Protein AF-A0A956KP64-F1 (afdb_monomer_lite)

pLDDT: mean 82.28, std 13.75, range [41.09, 97.38]

Secondary structure (DSSP, 8-state):
---------------------------PPPPHHHHHHHHHHHHHHHHHHHHHHHHHHHHHHHHHHHHHHHHHHHHHHHHHHHHHHHH---SS-EEEEEEEGGGTEEEEEEEEEEE--PPPPHHHHHHHHHHHHTT----TTSHHHHHHHHHHHHHHHHHHHHHHHTT--EEEE-

Radius of gyration: 45.08 Å; chains: 1; bounding box: 54×89×124 Å

Foldseek 3Di:
DDDDDDDDDDDDDDDDDDPPPPPPDDPDDDDPVRVVVVVVVVVVVVVVVVVVVVVVVVVVVVVVVVVVVVVVQVVVVVVVVVVCVVVFDDQAKDKDKDACVVVVGRVGIKIKIKGQDQDDQLVVVVVVVVVVVVVPPDDPDPVVVVVVVSVVCNVCVVVVRVCPRRPDIDMDMD

Sequence (174 aa):
MDEREPSPDSKPRAGNGHGGVRRIGGDAGFTLLEVLIAVAIMAVSLTSMLGSQLNSMQATRYARDITAVALLAEYQIVELEWSHRKEGWVSSDVEVDGDFSEQGWPDMKWMCTIHFIEMPEYNQLVESKEGIDEAEDGGDNIVDAGDQAFGALGMVWPMVKAAIENSIRKVDCT

Structure (mmCIF, N/CA/C/O backbone):
data_AF-A0A956KP64-F1
#
_entry.id   AF-A0A956KP64-F1
#
loop_
_atom_site.group_PDB
_atom_site.id
_atom_site.type_symbol
_atom_site.label_atom_id
_atom_site.label_alt_id
_atom_site.label_comp_id
_atom_site.label_asym_id
_atom_site.label_entity_id
_atom_site.label_seq_id
_atom_site.pdbx_PDB_ins_code
_atom_site.Cartn_x
_atom_site.Cartn_y
_atom_site.Cartn_z
_atom_site.occupancy
_atom_site.B_iso_or_equiv
_atom_site.auth_seq_id
_atom_site.auth_comp_id
_atom_site.auth_asym_id
_atom_site.auth_atom_id
_atom_site.pdbx_PDB_model_num
ATOM 1 N N . MET A 1 1 ? 7.004 71.581 -67.759 1.00 41.09 1 MET A N 1
ATOM 2 C CA . MET A 1 1 ? 8.256 71.980 -67.091 1.00 41.09 1 MET A CA 1
ATOM 3 C C . MET A 1 1 ? 8.776 70.695 -66.469 1.00 41.09 1 MET A C 1
ATOM 5 O O . MET A 1 1 ? 8.188 70.258 -65.495 1.00 41.09 1 MET A O 1
ATOM 9 N N . ASP A 1 2 ? 9.667 69.908 -67.056 1.00 46.16 2 ASP A N 1
ATOM 10 C CA . ASP A 1 2 ? 10.815 70.181 -67.932 1.00 46.16 2 ASP A CA 1
ATOM 11 C C . ASP A 1 2 ? 11.162 68.822 -68.597 1.00 46.16 2 ASP A C 1
ATOM 13 O O . ASP A 1 2 ? 11.264 67.816 -67.899 1.00 46.16 2 ASP A O 1
ATOM 17 N N . GLU A 1 3 ? 10.889 68.648 -69.890 1.00 55.66 3 GLU A N 1
ATOM 18 C CA . GLU A 1 3 ? 11.881 68.499 -70.978 1.00 55.66 3 GLU A CA 1
ATOM 19 C C . GLU A 1 3 ? 12.918 67.358 -70.842 1.00 55.66 3 GLU A C 1
ATOM 21 O O . GLU A 1 3 ? 13.892 67.465 -70.100 1.00 55.66 3 GLU A O 1
ATOM 26 N N . ARG A 1 4 ? 12.768 66.309 -71.676 1.00 48.34 4 ARG A N 1
ATOM 27 C CA . ARG A 1 4 ? 13.753 65.905 -72.712 1.00 48.34 4 ARG A CA 1
ATOM 28 C C . ARG A 1 4 ? 13.324 64.636 -73.470 1.00 48.34 4 ARG A C 1
ATOM 30 O O . ARG A 1 4 ? 13.365 63.532 -72.941 1.00 48.34 4 ARG A O 1
ATOM 37 N N . GLU A 1 5 ? 12.995 64.817 -74.743 1.00 65.75 5 GLU A N 1
ATOM 38 C CA . GLU A 1 5 ? 13.171 63.839 -75.836 1.00 65.75 5 GLU A CA 1
ATOM 39 C C . GLU A 1 5 ? 14.609 63.994 -76.411 1.00 65.75 5 GLU A C 1
ATOM 41 O O . GLU A 1 5 ? 15.174 65.073 -76.186 1.00 65.75 5 GLU A O 1
ATOM 46 N N . PRO A 1 6 ? 15.256 63.012 -77.109 1.00 60.47 6 PRO A N 1
ATOM 47 C CA . PRO A 1 6 ? 14.746 62.427 -78.373 1.00 60.47 6 PRO A CA 1
ATOM 48 C C . PRO A 1 6 ? 15.140 60.965 -78.766 1.00 60.47 6 PRO A C 1
ATOM 50 O O . PRO A 1 6 ? 16.172 60.444 -78.361 1.00 60.47 6 PRO A O 1
ATOM 53 N N . SER A 1 7 ? 14.269 60.335 -79.584 1.00 65.44 7 SER A N 1
ATOM 54 C CA . SER A 1 7 ? 14.432 59.620 -80.896 1.00 65.44 7 SER A CA 1
ATOM 55 C C . SER A 1 7 ? 15.815 59.082 -81.380 1.00 65.44 7 SER A C 1
ATOM 57 O O . SER A 1 7 ? 16.824 59.651 -80.975 1.00 65.44 7 SER A O 1
ATOM 59 N N . PRO A 1 8 ? 15.954 58.205 -82.423 1.00 60.75 8 PRO A N 1
ATOM 60 C CA . PRO A 1 8 ? 15.108 57.140 -83.022 1.00 60.75 8 PRO A CA 1
ATOM 61 C C . PRO A 1 8 ? 15.849 55.783 -83.302 1.00 60.75 8 PRO A C 1
ATOM 63 O O . PRO A 1 8 ? 17.065 55.680 -83.213 1.00 60.75 8 PRO A O 1
ATOM 66 N N . ASP A 1 9 ? 15.075 54.766 -83.721 1.00 63.78 9 ASP A N 1
ATOM 67 C CA . ASP A 1 9 ? 15.339 53.706 -84.736 1.00 63.78 9 ASP A CA 1
ATOM 68 C C . ASP A 1 9 ? 16.663 52.884 -84.768 1.00 63.78 9 ASP A C 1
ATOM 70 O O . ASP A 1 9 ? 17.740 53.385 -85.080 1.00 63.78 9 ASP A O 1
ATOM 74 N N . SER A 1 10 ? 16.558 51.551 -84.620 1.00 61.47 10 SER A N 1
ATOM 75 C CA . SER A 1 10 ? 17.131 50.587 -85.587 1.00 61.47 10 SER A CA 1
ATOM 76 C C . SER A 1 10 ? 16.669 49.133 -85.346 1.00 61.47 10 SER A C 1
ATOM 78 O O . SER A 1 10 ? 16.557 48.634 -84.230 1.00 61.47 10 SER A O 1
ATOM 80 N N . LYS A 1 11 ? 16.378 48.471 -86.470 1.00 66.38 11 LYS A N 1
ATOM 81 C CA . LYS A 1 11 ? 15.803 47.132 -86.708 1.00 66.38 11 LYS A CA 1
ATOM 82 C C . LYS A 1 11 ? 16.611 45.913 -86.184 1.00 66.38 11 LYS A C 1
ATOM 84 O O . LYS A 1 11 ? 17.757 46.053 -85.767 1.00 66.38 11 LYS A O 1
ATOM 89 N N . PRO A 1 12 ? 16.027 44.689 -86.227 1.00 62.09 12 PRO A N 1
ATOM 90 C CA . PRO A 1 12 ? 16.381 43.572 -85.353 1.00 62.09 12 PRO A CA 1
ATOM 91 C C . PRO A 1 12 ? 17.567 42.754 -85.867 1.00 62.09 12 PRO A C 1
ATOM 93 O O . PRO A 1 12 ? 17.793 42.643 -87.073 1.00 62.09 12 PRO A O 1
ATOM 96 N N . ARG A 1 13 ? 18.265 42.071 -84.952 1.00 62.75 13 ARG A N 1
ATOM 97 C CA . ARG A 1 13 ? 19.157 40.960 -85.303 1.00 62.75 13 ARG A CA 1
ATOM 98 C C . ARG A 1 13 ? 18.845 39.745 -84.446 1.00 62.75 13 ARG A C 1
ATOM 100 O O . ARG A 1 13 ? 19.115 39.710 -83.251 1.00 62.75 13 ARG A O 1
ATOM 107 N N . ALA A 1 14 ? 18.280 38.746 -85.117 1.00 61.72 14 ALA A N 1
ATOM 108 C CA . ALA A 1 14 ? 18.318 37.363 -84.691 1.00 61.72 14 ALA A CA 1
ATOM 109 C C . ALA A 1 14 ? 19.770 36.977 -84.368 1.00 61.72 14 ALA A C 1
ATOM 111 O O . ALA A 1 14 ? 20.681 37.216 -85.163 1.00 61.72 14 ALA A O 1
ATOM 112 N N . GLY A 1 15 ? 19.965 36.396 -83.189 1.00 54.06 15 GLY A N 1
ATOM 113 C CA . GLY A 1 15 ? 21.270 36.040 -82.653 1.00 54.06 15 GLY A CA 1
ATOM 114 C C . GLY A 1 15 ? 21.161 34.810 -81.771 1.00 54.06 15 GLY A C 1
ATOM 115 O O . GLY A 1 15 ? 21.253 34.914 -80.560 1.00 54.06 15 GLY A O 1
ATOM 116 N N . ASN A 1 16 ? 20.899 33.688 -82.437 1.00 56.56 16 ASN A N 1
ATOM 117 C CA . ASN A 1 16 ? 21.390 32.339 -82.168 1.00 56.56 16 ASN A CA 1
ATOM 118 C C . ASN A 1 16 ? 21.384 31.822 -80.719 1.00 56.56 16 ASN A C 1
ATOM 120 O O . ASN A 1 16 ? 22.087 32.306 -79.834 1.00 56.56 16 ASN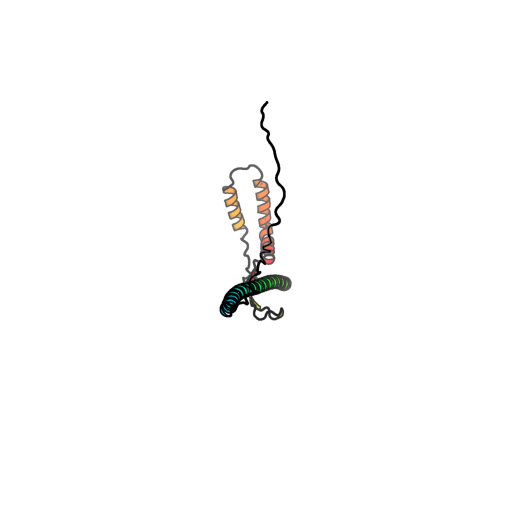 A O 1
ATOM 124 N N . GLY A 1 17 ? 20.621 30.748 -80.528 1.00 55.69 17 GLY A N 1
ATOM 125 C CA . GLY A 1 17 ? 20.388 30.132 -79.239 1.00 55.69 17 GLY A CA 1
ATOM 126 C C . GLY A 1 17 ? 21.649 29.652 -78.542 1.00 55.69 17 GLY A C 1
ATOM 127 O O . GLY A 1 17 ? 22.592 29.195 -79.170 1.00 55.69 17 GLY A O 1
ATOM 128 N N . HIS A 1 18 ? 21.582 29.659 -77.220 1.00 55.09 18 HIS A N 1
ATOM 129 C CA . HIS A 1 18 ? 22.096 28.561 -76.422 1.00 55.09 18 HIS A CA 1
ATOM 130 C C . HIS A 1 18 ? 20.983 28.208 -75.447 1.00 55.09 18 HIS A C 1
ATOM 132 O O . HIS A 1 18 ? 20.857 28.790 -74.371 1.00 55.09 18 HIS A O 1
ATOM 138 N N . GLY A 1 19 ? 20.135 27.267 -75.872 1.00 53.03 19 GLY A N 1
ATOM 139 C CA . GLY A 1 19 ? 19.362 26.459 -74.946 1.00 53.03 19 GLY A CA 1
ATOM 140 C C . GLY A 1 19 ? 20.365 25.763 -74.041 1.00 53.03 19 GLY A C 1
ATOM 141 O O . GLY A 1 19 ? 20.898 24.711 -74.383 1.00 53.03 19 GLY A O 1
ATOM 142 N N . GLY A 1 20 ? 20.689 26.414 -72.926 1.00 52.88 20 GLY A N 1
ATOM 143 C CA . GLY A 1 20 ? 21.439 25.819 -71.845 1.00 52.88 20 GLY A CA 1
ATOM 144 C C . GLY A 1 20 ? 20.582 24.698 -71.298 1.00 52.88 20 GLY A C 1
ATOM 145 O O . GLY A 1 20 ? 19.740 24.920 -70.431 1.00 52.88 20 GLY A O 1
ATOM 146 N N . VAL A 1 21 ? 20.771 23.500 -71.848 1.00 62.25 21 VAL A N 1
ATOM 147 C CA . VAL A 1 21 ? 20.377 22.255 -71.209 1.00 62.25 21 VAL A CA 1
ATOM 148 C C . VAL A 1 21 ? 21.041 22.301 -69.840 1.00 62.25 21 VAL A C 1
ATOM 150 O O . VAL A 1 21 ? 22.233 22.019 -69.709 1.00 62.25 21 VAL A O 1
ATOM 153 N N . ARG A 1 22 ? 20.286 22.711 -68.812 1.00 63.44 22 ARG A N 1
ATOM 154 C CA . ARG A 1 22 ? 20.620 22.361 -67.438 1.00 63.44 22 ARG A CA 1
ATOM 155 C C . ARG A 1 22 ? 20.606 20.847 -67.440 1.00 63.44 22 ARG A C 1
ATOM 157 O O . ARG A 1 22 ? 19.545 20.232 -67.384 1.00 63.44 22 ARG A O 1
ATOM 164 N N . ARG A 1 23 ? 21.785 20.246 -67.576 1.00 61.16 23 ARG A N 1
ATOM 165 C CA . ARG A 1 23 ? 21.974 18.874 -67.143 1.00 61.16 23 ARG A CA 1
ATOM 166 C C . ARG A 1 23 ? 21.605 18.907 -65.668 1.00 61.16 23 ARG A C 1
ATOM 168 O O . ARG A 1 23 ? 22.349 19.470 -64.869 1.00 61.16 23 ARG A O 1
ATOM 175 N N . ILE A 1 24 ? 20.425 18.392 -65.335 1.00 63.38 24 ILE A N 1
ATOM 176 C CA . ILE A 1 24 ? 20.152 17.887 -63.995 1.00 63.38 24 ILE A CA 1
ATOM 177 C C . ILE A 1 24 ? 21.170 16.757 -63.860 1.00 63.38 24 ILE A C 1
ATOM 179 O O . ILE A 1 24 ? 21.029 15.689 -64.452 1.00 63.38 24 ILE A O 1
ATOM 183 N N . GLY A 1 25 ? 22.335 17.120 -63.333 1.00 54.16 25 GLY A N 1
ATOM 184 C CA . GLY A 1 25 ? 23.533 16.312 -63.391 1.00 54.16 25 GLY A CA 1
ATOM 185 C C . GLY A 1 25 ? 23.409 15.177 -62.401 1.00 54.16 25 GLY A C 1
ATOM 186 O O . GLY A 1 25 ? 23.709 15.384 -61.237 1.00 54.16 25 GLY A O 1
ATOM 187 N N . GLY A 1 26 ? 23.003 14.017 -62.918 1.00 55.56 26 GLY A N 1
ATOM 188 C CA . GLY A 1 26 ? 23.263 12.690 -62.372 1.00 55.56 26 GLY A CA 1
ATOM 189 C C . GLY A 1 26 ? 22.483 12.342 -61.113 1.00 55.56 26 GLY A C 1
ATO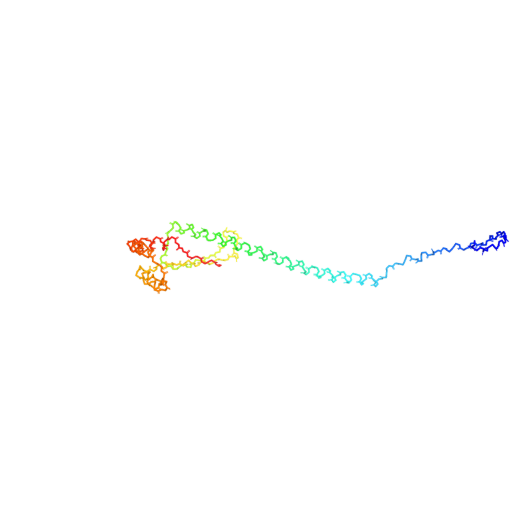M 190 O O . GLY A 1 26 ? 22.786 12.844 -60.037 1.00 55.56 26 GLY A O 1
ATOM 191 N N . ASP A 1 27 ? 21.562 11.388 -61.240 1.00 63.38 27 ASP A N 1
ATOM 192 C CA . ASP A 1 27 ? 21.106 10.574 -60.115 1.00 63.38 27 ASP A CA 1
ATOM 193 C C . ASP A 1 27 ? 22.323 9.846 -59.517 1.00 63.38 27 ASP A C 1
ATOM 195 O O . ASP A 1 27 ? 22.729 8.773 -59.968 1.00 63.38 27 ASP A O 1
ATOM 199 N N . ALA A 1 28 ? 22.979 10.484 -58.549 1.00 69.19 28 ALA A N 1
ATOM 200 C CA . ALA A 1 28 ? 24.051 9.883 -57.779 1.00 69.19 28 ALA A CA 1
ATOM 201 C C . ALA A 1 28 ? 23.425 8.889 -56.792 1.00 69.19 28 ALA A C 1
ATOM 203 O O . ALA A 1 28 ? 22.619 9.266 -55.944 1.00 69.19 28 ALA A O 1
ATOM 204 N N . GLY A 1 29 ? 23.768 7.607 -56.928 1.00 79.38 29 GLY A N 1
ATOM 205 C CA . GLY A 1 29 ? 23.372 6.580 -55.966 1.00 79.38 29 GLY A CA 1
ATOM 206 C C . GLY A 1 29 ? 24.035 6.792 -54.602 1.00 79.38 29 GLY A C 1
ATOM 207 O O . GLY A 1 29 ? 25.115 7.377 -54.510 1.00 79.38 29 GLY A O 1
ATOM 208 N N . PHE A 1 30 ? 23.401 6.288 -53.541 1.00 81.31 30 PHE A N 1
ATOM 209 C CA . PHE A 1 30 ? 23.964 6.318 -52.191 1.00 81.31 30 PHE A CA 1
ATOM 210 C C . PHE A 1 30 ? 25.271 5.530 -52.124 1.00 81.31 30 PHE A C 1
ATOM 212 O O . PHE A 1 30 ? 25.385 4.425 -52.662 1.00 81.31 30 PHE A O 1
ATOM 219 N N . THR A 1 31 ? 26.261 6.081 -51.427 1.00 91.38 31 THR A N 1
ATOM 220 C CA . THR A 1 31 ? 27.498 5.343 -51.162 1.00 91.38 31 THR A CA 1
ATOM 221 C C . THR A 1 31 ? 27.257 4.282 -50.086 1.00 91.38 31 THR A C 1
ATOM 223 O O . THR A 1 31 ? 26.425 4.456 -49.195 1.00 91.38 31 THR A O 1
ATOM 226 N N . LEU A 1 32 ? 28.019 3.184 -50.120 1.00 90.75 32 LEU A N 1
ATOM 227 C CA . LEU A 1 32 ? 27.949 2.143 -49.084 1.00 90.75 32 LEU A CA 1
ATOM 228 C C . LEU A 1 32 ? 28.233 2.715 -47.683 1.00 90.75 32 LEU A C 1
ATOM 230 O O . LEU A 1 32 ? 27.605 2.312 -46.707 1.00 90.75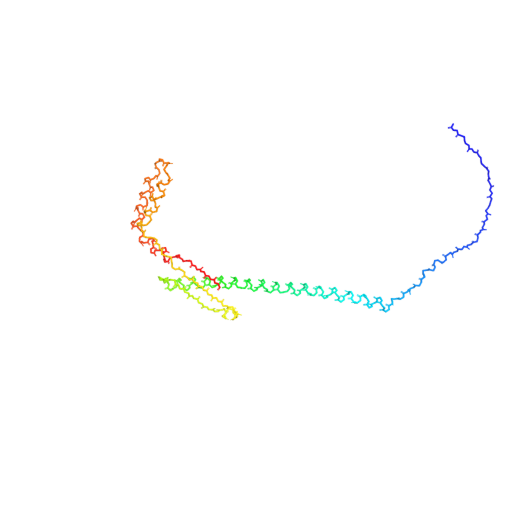 32 LEU A O 1
ATOM 234 N N . LEU A 1 33 ? 29.142 3.691 -47.600 1.00 93.25 33 LEU A N 1
ATOM 235 C CA . LEU A 1 33 ? 29.507 4.370 -46.358 1.00 93.25 33 LEU A CA 1
ATOM 236 C C . LEU A 1 33 ? 28.340 5.184 -45.782 1.00 93.25 33 LEU A C 1
ATOM 238 O O . LEU A 1 33 ? 28.126 5.172 -44.574 1.00 93.25 33 LEU A O 1
ATOM 242 N N . GLU A 1 34 ? 27.558 5.848 -46.627 1.00 92.06 34 GLU A N 1
ATOM 243 C CA . GLU A 1 34 ? 26.420 6.665 -46.198 1.00 92.06 34 GLU A CA 1
ATOM 244 C C . GLU A 1 34 ? 25.280 5.816 -45.625 1.00 92.06 34 GLU A C 1
ATOM 246 O O . GLU A 1 34 ? 24.770 6.114 -44.545 1.00 92.06 34 GLU A O 1
ATOM 251 N N . VAL A 1 35 ? 24.941 4.702 -46.284 1.00 95.06 35 VAL A N 1
ATOM 252 C CA . VAL A 1 35 ? 23.931 3.757 -45.778 1.00 95.06 35 VAL A CA 1
ATOM 253 C C . VAL A 1 35 ? 24.382 3.138 -44.453 1.00 95.06 35 VAL A C 1
ATOM 255 O O . VAL A 1 35 ? 23.580 3.007 -43.530 1.00 95.06 35 VAL A O 1
ATOM 258 N N . LEU A 1 36 ? 25.671 2.809 -44.322 1.00 96.38 36 LEU A N 1
ATOM 259 C CA . LEU A 1 36 ? 26.227 2.261 -43.085 1.00 96.38 36 LEU A CA 1
ATOM 260 C C . LEU A 1 36 ? 26.107 3.263 -41.929 1.00 96.38 36 LEU A C 1
ATOM 262 O O . LEU A 1 36 ? 25.654 2.888 -40.848 1.00 96.38 36 LEU A O 1
ATOM 266 N N . ILE A 1 37 ? 26.438 4.538 -42.160 1.00 96.00 37 ILE A N 1
ATOM 267 C CA . ILE A 1 37 ? 26.278 5.597 -41.153 1.00 96.00 37 ILE A CA 1
ATOM 268 C C . ILE A 1 37 ? 24.798 5.796 -40.795 1.00 96.00 37 ILE A C 1
ATOM 270 O O . ILE A 1 37 ? 24.469 5.897 -39.613 1.00 96.00 37 ILE A O 1
ATOM 274 N N . ALA A 1 38 ? 23.895 5.804 -41.780 1.00 96.69 38 ALA A N 1
ATOM 275 C CA . ALA A 1 38 ? 22.461 5.960 -41.539 1.00 96.69 38 ALA A CA 1
ATOM 276 C C . ALA A 1 38 ? 21.899 4.830 -40.659 1.00 96.69 38 ALA A C 1
ATOM 278 O O . ALA A 1 38 ? 21.193 5.093 -39.682 1.00 96.69 38 ALA A O 1
ATOM 279 N N . VAL A 1 39 ? 22.259 3.576 -40.954 1.00 96.12 39 VAL A N 1
ATOM 280 C CA . VAL A 1 39 ? 21.855 2.414 -40.147 1.00 96.12 39 VAL A CA 1
ATOM 281 C C . VAL A 1 39 ? 22.499 2.452 -38.759 1.00 96.12 39 VAL A C 1
ATOM 283 O O . VAL A 1 39 ? 21.835 2.118 -37.780 1.00 96.12 39 VAL A O 1
ATOM 286 N N . ALA A 1 40 ? 23.749 2.912 -38.635 1.00 97.00 40 ALA A N 1
ATOM 287 C CA . ALA A 1 40 ? 24.410 3.057 -37.338 1.00 97.00 40 ALA A CA 1
ATOM 288 C C . ALA A 1 40 ? 23.678 4.061 -36.428 1.00 97.00 40 ALA A C 1
ATOM 290 O O . ALA A 1 40 ? 23.402 3.753 -35.269 1.00 97.00 40 ALA A O 1
ATOM 291 N N . ILE A 1 41 ? 23.299 5.232 -36.952 1.00 97.06 41 ILE A N 1
ATOM 292 C CA . ILE A 1 41 ? 22.536 6.237 -36.193 1.00 97.06 41 ILE A CA 1
ATOM 293 C C . ILE A 1 41 ? 21.140 5.704 -35.840 1.00 97.06 41 ILE A C 1
ATOM 295 O O . ILE A 1 41 ? 20.682 5.876 -34.708 1.00 97.06 41 ILE A O 1
ATOM 299 N N . MET A 1 42 ? 20.483 5.014 -36.777 1.00 96.75 42 MET A N 1
ATOM 300 C CA . MET A 1 42 ? 19.182 4.382 -36.544 1.00 96.75 42 MET A CA 1
ATOM 301 C C . MET A 1 42 ? 19.245 3.334 -35.424 1.00 96.75 42 MET A C 1
ATOM 303 O O . MET A 1 42 ? 18.362 3.283 -34.572 1.00 96.75 42 MET A O 1
ATOM 307 N N . ALA A 1 43 ? 20.294 2.512 -35.385 1.00 97.19 43 ALA A N 1
ATOM 308 C CA . ALA A 1 43 ? 20.454 1.503 -34.342 1.00 97.19 43 ALA A CA 1
ATOM 309 C C . ALA A 1 43 ? 20.584 2.142 -32.947 1.00 97.19 43 ALA A C 1
ATOM 311 O O . ALA A 1 43 ? 19.962 1.679 -31.986 1.00 97.19 43 ALA A O 1
ATOM 312 N N . VAL A 1 44 ? 21.339 3.240 -32.835 1.00 96.81 44 VAL A N 1
ATOM 313 C CA . VAL A 1 44 ? 21.498 3.978 -31.572 1.00 96.81 44 VAL A CA 1
ATOM 314 C C . VAL A 1 44 ? 20.175 4.604 -31.125 1.00 96.81 44 VAL A C 1
ATOM 316 O O . VAL A 1 44 ? 19.803 4.478 -29.955 1.00 96.81 44 VAL A O 1
ATOM 319 N N . SER A 1 45 ? 19.429 5.236 -32.037 1.00 97.38 45 SER A N 1
ATOM 320 C CA . SER A 1 45 ? 18.150 5.870 -31.695 1.00 97.38 45 SER A CA 1
ATOM 321 C C . SER A 1 45 ? 17.096 4.850 -31.257 1.00 97.38 45 SER A C 1
ATOM 323 O O . SER A 1 45 ? 16.439 5.055 -30.235 1.00 97.38 45 SER A O 1
ATOM 325 N N . LEU A 1 46 ? 16.987 3.717 -31.958 1.00 96.38 46 LEU A N 1
ATOM 326 C CA . LEU A 1 46 ? 16.076 2.629 -31.594 1.00 96.38 46 LEU A CA 1
ATOM 327 C C . LEU A 1 46 ? 16.416 2.027 -30.229 1.00 96.38 46 LEU A C 1
ATOM 329 O O . LEU A 1 46 ? 15.512 1.757 -29.442 1.00 96.38 46 LEU A O 1
ATOM 333 N N . THR A 1 47 ? 17.704 1.866 -29.917 1.00 96.12 47 THR A N 1
ATOM 334 C CA . THR A 1 47 ? 18.142 1.349 -28.611 1.00 96.12 47 THR A CA 1
ATOM 335 C C . THR A 1 47 ? 17.744 2.297 -27.480 1.00 96.12 47 THR A C 1
ATOM 337 O O . THR A 1 47 ? 17.193 1.860 -26.469 1.00 96.12 47 THR A O 1
ATOM 340 N N . SER A 1 48 ? 17.952 3.604 -27.670 1.00 96.06 48 SER A N 1
ATOM 341 C CA . SER A 1 48 ? 17.537 4.631 -26.705 1.00 96.06 48 SER A CA 1
ATOM 342 C C . SER A 1 48 ? 16.017 4.630 -26.486 1.00 96.06 48 SER A C 1
ATOM 344 O O . SER A 1 48 ? 15.538 4.605 -25.349 1.00 96.06 48 SER A O 1
ATOM 346 N N . MET A 1 49 ? 15.242 4.559 -27.573 1.00 96.19 49 MET A N 1
ATOM 347 C CA . MET A 1 49 ? 13.781 4.492 -27.509 1.00 96.19 49 MET A CA 1
ATOM 348 C C . MET A 1 49 ? 13.289 3.215 -26.816 1.00 96.19 49 MET A C 1
ATOM 350 O O . MET A 1 49 ? 12.372 3.280 -25.998 1.00 96.19 49 MET A O 1
ATOM 354 N N . LEU A 1 50 ? 13.892 2.059 -27.109 1.00 96.31 50 LEU A N 1
ATOM 355 C CA . LEU A 1 50 ? 13.546 0.797 -26.457 1.00 96.31 50 LEU A CA 1
ATOM 356 C C . LEU A 1 50 ? 13.811 0.866 -24.950 1.00 96.31 50 LEU A C 1
ATOM 358 O O . LEU A 1 50 ? 12.956 0.455 -24.171 1.00 96.31 50 LEU A O 1
ATOM 362 N N . GLY A 1 51 ? 14.938 1.450 -24.535 1.00 93.94 51 GLY A N 1
ATOM 363 C CA . GLY A 1 51 ? 15.228 1.695 -23.120 1.00 93.94 51 GLY A CA 1
ATOM 364 C C . GLY A 1 51 ? 14.138 2.528 -22.434 1.00 93.94 51 GLY A C 1
ATOM 365 O O . GLY A 1 51 ? 13.656 2.159 -21.365 1.00 93.94 51 GLY A O 1
ATOM 366 N N . SER A 1 52 ? 13.674 3.603 -23.080 1.00 93.31 52 SER A N 1
ATOM 367 C CA . SER A 1 52 ? 12.567 4.423 -22.566 1.00 93.31 52 SER A CA 1
ATOM 368 C C . SER A 1 52 ? 11.254 3.636 -22.446 1.00 93.31 52 SER A C 1
ATOM 370 O O . SER A 1 52 ? 10.568 3.727 -21.425 1.00 93.31 52 SER A O 1
ATOM 372 N N . GLN A 1 53 ? 10.929 2.807 -23.443 1.00 95.31 53 GLN A N 1
ATOM 373 C CA . GLN A 1 53 ? 9.728 1.969 -23.408 1.00 95.31 53 GLN A CA 1
ATOM 374 C C . GLN A 1 53 ? 9.785 0.916 -22.295 1.00 95.31 53 GLN A C 1
ATOM 376 O O . GLN A 1 53 ? 8.802 0.737 -21.578 1.00 95.31 53 GLN A O 1
ATOM 381 N N . LEU A 1 54 ? 10.935 0.267 -22.089 1.00 95.50 54 LEU A N 1
ATOM 382 C CA . LEU A 1 54 ? 11.116 -0.701 -21.003 1.00 95.50 54 LEU A CA 1
ATOM 383 C C . LEU A 1 54 ? 10.923 -0.054 -19.626 1.00 95.50 54 LEU A C 1
ATOM 385 O O . LEU A 1 54 ? 10.240 -0.627 -18.776 1.00 95.50 54 LEU A O 1
ATOM 389 N N . ASN A 1 55 ? 11.442 1.160 -19.425 1.00 94.06 55 ASN A N 1
ATOM 390 C CA . ASN A 1 55 ? 11.235 1.909 -18.183 1.00 94.06 55 ASN A CA 1
ATOM 391 C C . ASN A 1 55 ? 9.751 2.235 -17.955 1.00 94.06 55 ASN A C 1
ATOM 393 O O . ASN A 1 55 ? 9.234 2.049 -16.854 1.00 94.06 55 ASN A O 1
ATOM 397 N N . SER A 1 56 ? 9.036 2.661 -19.001 1.00 93.88 56 SER A N 1
ATOM 398 C CA . SER A 1 56 ? 7.591 2.913 -18.923 1.00 93.88 56 SER A CA 1
ATOM 399 C C . SER A 1 56 ? 6.798 1.644 -18.581 1.00 93.88 56 SER A C 1
ATOM 401 O O .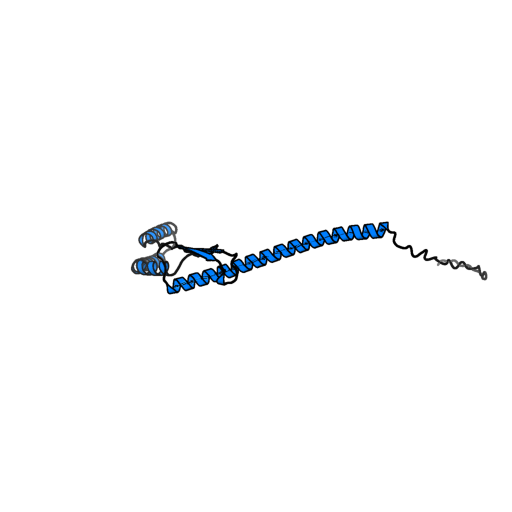 SER A 1 56 ? 5.880 1.682 -17.757 1.00 93.88 56 SER A O 1
ATOM 403 N N . MET A 1 57 ? 7.185 0.495 -19.143 1.00 96.75 57 MET A N 1
ATOM 404 C CA . MET A 1 57 ? 6.572 -0.792 -18.811 1.00 96.75 57 MET A CA 1
ATOM 405 C C . MET A 1 57 ? 6.806 -1.187 -17.350 1.00 96.75 57 MET A C 1
ATOM 407 O O . MET A 1 57 ? 5.870 -1.652 -16.701 1.00 96.75 57 MET A O 1
ATOM 411 N N . GLN A 1 58 ? 8.018 -0.995 -16.817 1.00 95.62 58 GLN A N 1
ATOM 412 C CA . GLN A 1 58 ? 8.313 -1.271 -15.406 1.00 95.62 58 GLN A CA 1
ATOM 413 C C . GLN A 1 58 ? 7.492 -0.375 -14.475 1.00 95.62 58 GLN A C 1
ATOM 415 O O . GLN A 1 58 ? 6.856 -0.882 -13.553 1.00 95.62 58 GLN A O 1
ATOM 420 N N . ALA A 1 59 ? 7.424 0.926 -14.767 1.00 94.88 59 ALA A N 1
ATOM 421 C CA . ALA A 1 59 ? 6.602 1.864 -14.006 1.00 94.88 59 ALA A CA 1
ATOM 422 C C . ALA A 1 59 ? 5.113 1.477 -14.035 1.00 94.88 59 ALA A C 1
ATOM 424 O O . ALA A 1 59 ? 4.436 1.515 -13.011 1.00 94.88 59 ALA A O 1
ATOM 425 N N . THR A 1 60 ? 4.611 1.036 -15.193 1.00 95.94 60 THR A N 1
ATOM 426 C CA . THR A 1 60 ? 3.222 0.571 -15.338 1.00 95.94 60 THR A CA 1
ATOM 427 C C . THR A 1 60 ? 2.953 -0.690 -14.517 1.00 95.94 60 THR A C 1
ATOM 429 O O . THR A 1 60 ? 1.887 -0.804 -13.919 1.00 95.94 60 THR A O 1
ATOM 432 N N . ARG A 1 61 ? 3.893 -1.644 -14.480 1.00 94.38 61 ARG A N 1
ATOM 433 C CA . ARG A 1 61 ? 3.767 -2.852 -13.647 1.00 94.38 61 ARG A CA 1
ATOM 434 C C . ARG A 1 61 ? 3.705 -2.487 -12.170 1.00 94.38 61 ARG A C 1
ATOM 436 O O . ARG A 1 61 ? 2.732 -2.828 -11.520 1.00 94.38 61 ARG A O 1
ATOM 443 N N . TYR A 1 62 ? 4.653 -1.682 -11.702 1.00 94.38 62 TYR A N 1
ATOM 444 C CA . TYR A 1 62 ? 4.677 -1.219 -10.317 1.00 94.38 62 TYR A CA 1
ATOM 445 C C . TYR A 1 62 ? 3.389 -0.485 -9.909 1.00 94.38 62 TYR A C 1
ATOM 447 O O . TYR A 1 62 ? 2.835 -0.742 -8.844 1.00 94.38 62 TYR A O 1
ATOM 455 N N . ALA A 1 63 ? 2.864 0.387 -10.775 1.00 95.00 63 ALA A N 1
ATOM 456 C CA . ALA A 1 63 ? 1.605 1.081 -10.512 1.00 95.00 63 ALA A CA 1
ATOM 457 C C . ALA A 1 63 ? 0.413 0.114 -10.390 1.00 95.00 63 ALA A C 1
ATOM 459 O O . ALA A 1 63 ? -0.459 0.310 -9.541 1.00 95.00 63 ALA A O 1
ATOM 460 N N . ARG A 1 64 ? 0.375 -0.941 -11.216 1.00 94.25 64 ARG A N 1
ATOM 461 C CA . ARG A 1 64 ? -0.644 -1.997 -11.116 1.00 94.25 64 ARG A CA 1
ATOM 462 C C . ARG A 1 64 ? -0.512 -2.772 -9.812 1.00 94.25 64 ARG A C 1
ATOM 464 O O . ARG A 1 64 ? -1.530 -2.999 -9.171 1.00 94.25 64 ARG A O 1
ATOM 471 N N . ASP A 1 65 ? 0.710 -3.110 -9.417 1.00 92.19 65 ASP A N 1
ATOM 472 C CA . ASP A 1 65 ? 0.974 -3.865 -8.193 1.00 92.19 65 ASP A CA 1
ATOM 473 C C . ASP A 1 65 ? 0.539 -3.069 -6.956 1.00 92.19 65 ASP A C 1
ATOM 475 O O . ASP A 1 65 ? -0.215 -3.588 -6.142 1.00 92.19 65 ASP A O 1
ATOM 479 N N . ILE A 1 66 ? 0.897 -1.783 -6.849 1.00 93.44 66 ILE A N 1
ATOM 480 C CA . ILE A 1 66 ? 0.429 -0.931 -5.739 1.00 93.44 66 ILE A CA 1
ATOM 481 C C . ILE A 1 66 ? -1.092 -0.784 -5.729 1.00 93.44 66 ILE A C 1
ATOM 483 O O . ILE A 1 66 ? -1.701 -0.797 -4.663 1.00 93.44 66 ILE A O 1
ATOM 487 N N . THR A 1 67 ? -1.718 -0.657 -6.899 1.00 94.69 67 THR A N 1
ATOM 488 C CA . THR A 1 67 ? -3.183 -0.579 -6.976 1.00 94.69 67 THR A CA 1
ATOM 489 C C . THR A 1 67 ? -3.820 -1.878 -6.481 1.00 94.69 67 THR A C 1
ATOM 491 O O . THR A 1 67 ? -4.798 -1.831 -5.742 1.00 94.69 67 THR A O 1
ATOM 494 N N . ALA A 1 68 ? -3.257 -3.032 -6.850 1.00 93.06 68 ALA A N 1
ATOM 495 C CA . ALA A 1 68 ? -3.718 -4.327 -6.363 1.00 93.06 68 ALA A CA 1
ATOM 496 C C . ALA A 1 68 ? -3.549 -4.446 -4.841 1.00 93.06 68 ALA A C 1
ATOM 498 O O . ALA A 1 68 ? -4.514 -4.784 -4.166 1.00 93.06 68 ALA A O 1
ATOM 499 N N . VAL A 1 69 ? -2.382 -4.083 -4.297 1.00 92.94 69 VAL A N 1
ATOM 500 C CA . VAL A 1 69 ? -2.140 -4.060 -2.842 1.00 92.94 69 VAL A CA 1
ATOM 501 C C . VAL A 1 69 ? -3.151 -3.163 -2.128 1.00 92.94 69 VAL A C 1
ATOM 503 O O . VAL A 1 69 ? -3.711 -3.576 -1.121 1.00 92.94 69 VA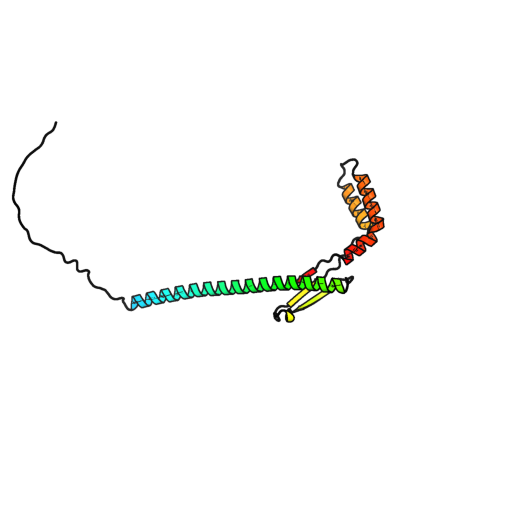L A O 1
ATOM 506 N N . ALA A 1 70 ? -3.440 -1.970 -2.654 1.00 92.94 70 ALA A N 1
ATOM 507 C CA . ALA A 1 70 ? -4.409 -1.059 -2.047 1.00 92.94 70 ALA A CA 1
ATOM 508 C C . ALA A 1 70 ? -5.829 -1.652 -2.002 1.00 92.94 70 ALA A C 1
ATOM 510 O O . ALA A 1 70 ? -6.496 -1.568 -0.974 1.00 92.94 70 ALA A O 1
ATOM 511 N N . LEU A 1 71 ? -6.274 -2.291 -3.090 1.00 93.81 71 LEU A N 1
ATOM 512 C CA . LEU A 1 71 ? -7.580 -2.957 -3.144 1.00 93.81 71 LEU A CA 1
ATOM 513 C C . LEU A 1 71 ? -7.648 -4.173 -2.210 1.00 93.81 71 LEU A C 1
ATOM 515 O O . LEU A 1 71 ? -8.680 -4.422 -1.592 1.00 93.81 71 LEU A O 1
ATOM 519 N N . LEU A 1 72 ? -6.554 -4.928 -2.098 1.00 94.00 72 LEU A N 1
ATOM 520 C CA . LEU A 1 72 ? -6.458 -6.068 -1.186 1.00 94.00 72 LEU A CA 1
ATOM 521 C C . LEU A 1 72 ? -6.431 -5.621 0.281 1.00 94.00 72 LEU A C 1
ATOM 523 O O . LEU A 1 72 ? -7.063 -6.255 1.121 1.00 94.00 72 LEU A O 1
ATOM 527 N N . ALA A 1 73 ? -5.772 -4.504 0.588 1.00 92.12 73 ALA A N 1
ATOM 528 C CA . ALA A 1 73 ? -5.804 -3.902 1.916 1.00 92.12 73 ALA A CA 1
ATOM 529 C C . ALA A 1 73 ? -7.221 -3.432 2.290 1.00 92.12 73 ALA A C 1
ATOM 531 O O . ALA A 1 73 ? -7.678 -3.696 3.400 1.00 92.12 73 ALA A O 1
ATOM 532 N N . GLU A 1 74 ? -7.948 -2.799 1.362 1.00 91.75 74 GLU A N 1
ATOM 533 C CA . GLU A 1 74 ? -9.355 -2.426 1.568 1.00 91.75 74 GLU A CA 1
ATOM 534 C C . GLU A 1 74 ? -10.231 -3.660 1.825 1.00 91.75 74 GLU A C 1
ATOM 536 O O . GLU A 1 74 ? -11.013 -3.678 2.776 1.00 91.75 74 GLU A O 1
ATOM 541 N N . TYR A 1 75 ? -10.048 -4.719 1.032 1.00 93.12 75 TYR A N 1
ATOM 542 C CA . TYR A 1 75 ? -10.710 -6.003 1.256 1.00 93.12 75 TYR A CA 1
ATOM 543 C C . TYR A 1 75 ? -10.422 -6.557 2.659 1.00 93.12 75 TYR A C 1
ATOM 545 O O . TYR A 1 75 ? -11.355 -6.937 3.366 1.00 93.12 75 TYR A O 1
ATOM 553 N N . GLN A 1 76 ? -9.157 -6.553 3.087 1.00 92.50 76 GLN A N 1
ATOM 554 C CA . GLN A 1 76 ? -8.765 -7.088 4.389 1.00 92.50 76 GLN A CA 1
ATOM 555 C C . GLN A 1 76 ? -9.386 -6.297 5.547 1.00 92.50 76 GLN A C 1
ATOM 557 O O . GLN A 1 76 ? -9.833 -6.894 6.522 1.00 92.50 76 GLN A O 1
ATOM 562 N N . ILE A 1 77 ? -9.477 -4.969 5.439 1.00 90.00 77 ILE A N 1
ATOM 563 C CA . ILE A 1 77 ? -10.145 -4.131 6.447 1.00 90.00 77 ILE A CA 1
ATOM 564 C C . ILE A 1 77 ? -11.629 -4.504 6.567 1.00 90.00 77 ILE A C 1
ATOM 566 O O . ILE A 1 77 ? -12.137 -4.641 7.681 1.00 90.00 77 ILE A O 1
ATOM 570 N N . VAL A 1 78 ? -12.317 -4.708 5.440 1.00 92.44 78 VAL A N 1
ATOM 571 C CA . VAL A 1 78 ? -13.733 -5.113 5.428 1.00 92.44 78 VAL A CA 1
ATOM 572 C C . VAL A 1 78 ? -13.919 -6.510 6.025 1.00 92.44 78 VAL A C 1
ATOM 574 O O . VAL A 1 78 ? -14.851 -6.726 6.800 1.00 92.44 78 VAL A O 1
ATOM 577 N N . GLU A 1 79 ? -13.027 -7.450 5.716 1.00 91.44 79 GLU A N 1
ATOM 578 C CA . GLU A 1 79 ? -13.068 -8.803 6.282 1.00 91.44 79 GLU A CA 1
ATOM 579 C C . GLU A 1 79 ? -12.827 -8.791 7.801 1.00 91.44 79 GLU A C 1
ATOM 581 O O . GLU A 1 79 ? -13.521 -9.470 8.566 1.00 91.44 79 GLU A O 1
ATOM 586 N N . LEU A 1 80 ? -11.893 -7.958 8.272 1.00 90.00 80 LEU A N 1
ATOM 587 C CA . LEU A 1 80 ? -11.667 -7.750 9.702 1.00 90.00 80 LEU A CA 1
ATOM 588 C C . LEU A 1 80 ? -12.887 -7.130 10.385 1.00 90.00 80 LEU A C 1
ATOM 590 O O . LEU A 1 80 ? -13.282 -7.596 11.448 1.00 90.00 80 LEU A O 1
ATOM 594 N N . GLU A 1 81 ? -13.536 -6.135 9.777 1.00 86.62 81 GLU A N 1
ATOM 595 C CA . GLU A 1 81 ? -14.768 -5.555 10.323 1.00 86.62 81 GLU A CA 1
ATOM 596 C C . GLU A 1 81 ? -15.890 -6.603 10.415 1.00 86.62 81 GLU A C 1
ATOM 598 O O . GLU A 1 81 ? -16.611 -6.685 11.417 1.00 86.62 81 GLU A O 1
ATOM 603 N N . TRP A 1 82 ? -16.036 -7.425 9.373 1.00 89.88 82 TRP A N 1
ATOM 604 C CA . TRP A 1 82 ? -17.062 -8.457 9.301 1.00 89.88 82 TRP A CA 1
ATOM 605 C C . TRP A 1 82 ? -16.858 -9.560 10.345 1.00 89.88 82 TRP A C 1
ATOM 607 O O . TRP A 1 82 ? -17.795 -9.890 11.082 1.00 89.88 82 TRP A O 1
ATOM 617 N N . SER A 1 83 ? -15.643 -10.106 10.436 1.00 86.88 83 SER A N 1
ATOM 618 C CA . SER A 1 83 ? -15.288 -11.129 11.428 1.00 86.88 83 SER A CA 1
ATOM 619 C C . SER A 1 83 ? -15.520 -10.621 12.854 1.00 86.88 83 SER A C 1
ATOM 621 O O . SER A 1 83 ? -16.206 -11.278 13.643 1.00 86.88 83 SER A O 1
ATOM 623 N N . HIS A 1 84 ? -15.092 -9.394 13.159 1.00 84.56 84 HIS A N 1
ATOM 624 C CA . HIS A 1 84 ? -15.273 -8.815 14.488 1.00 84.56 84 HIS A CA 1
ATOM 625 C C . HIS A 1 84 ? -16.723 -8.505 14.844 1.00 84.56 84 HIS A C 1
ATOM 627 O O . HIS A 1 84 ? -17.130 -8.659 15.995 1.00 84.56 84 HIS A O 1
ATOM 633 N N . ARG A 1 85 ? -17.547 -8.104 13.871 1.00 82.00 85 ARG A N 1
ATOM 634 C CA . ARG A 1 85 ? -18.984 -7.904 14.101 1.00 82.00 85 ARG A CA 1
ATOM 635 C C . ARG A 1 85 ? -19.676 -9.196 14.544 1.00 82.00 85 ARG A C 1
ATOM 637 O O . ARG A 1 85 ? -20.673 -9.138 15.263 1.00 82.00 85 ARG A O 1
ATOM 644 N N . LYS A 1 86 ? -19.170 -10.350 14.104 1.00 83.81 86 LYS A N 1
ATOM 645 C CA . LYS A 1 86 ? -19.715 -11.667 14.440 1.00 83.81 86 LYS A CA 1
ATOM 646 C C . LYS A 1 86 ? -19.177 -12.209 15.764 1.00 83.81 86 LYS A C 1
ATOM 648 O O . LYS A 1 86 ? -19.944 -12.807 16.516 1.00 83.81 86 LYS A O 1
ATOM 653 N N . GLU A 1 87 ? -17.886 -12.031 16.025 1.00 81.31 87 GLU A N 1
ATOM 654 C CA . GLU A 1 87 ? -17.189 -12.646 17.165 1.00 81.31 87 GLU A CA 1
ATOM 655 C C . GLU A 1 87 ? -17.106 -11.727 18.397 1.00 81.31 87 GLU A C 1
ATOM 657 O O . GLU A 1 87 ? -16.949 -12.214 19.517 1.00 81.31 87 GLU A O 1
ATOM 662 N N . GLY A 1 88 ? -17.327 -10.421 18.218 1.00 73.44 88 GLY A N 1
ATOM 663 C CA . GLY A 1 88 ? -17.193 -9.406 19.263 1.00 73.44 88 GLY A CA 1
ATOM 664 C C . GLY A 1 88 ? -15.741 -8.973 19.469 1.00 73.44 88 GLY A C 1
ATOM 665 O O . GLY A 1 88 ? -14.819 -9.630 18.993 1.00 73.44 88 GLY A O 1
ATOM 666 N N . TRP A 1 89 ? -15.540 -7.844 20.166 1.00 72.56 89 TRP A N 1
ATOM 667 C CA . TRP A 1 89 ? -14.202 -7.278 20.341 1.00 72.56 89 TRP A CA 1
ATOM 668 C C . TRP A 1 89 ? -13.397 -7.845 21.512 1.00 72.56 89 TRP A C 1
ATOM 670 O O . TRP A 1 89 ? -13.906 -8.000 22.618 1.00 72.56 89 TRP A O 1
ATOM 680 N N . VAL A 1 90 ? -12.116 -8.135 21.264 1.00 72.19 90 VAL A N 1
ATOM 681 C CA . VAL A 1 90 ? -11.151 -8.674 22.244 1.00 72.19 90 VAL A CA 1
ATOM 682 C C . VAL A 1 90 ? -10.495 -7.564 23.062 1.00 72.19 90 VAL A C 1
ATOM 684 O O . VAL A 1 90 ? -10.001 -6.597 22.502 1.00 72.19 90 VAL A O 1
ATOM 687 N N . SER A 1 91 ? -10.441 -7.660 24.389 1.00 76.88 91 SER A N 1
ATOM 688 C CA . SER A 1 91 ? -9.944 -6.583 25.278 1.00 76.88 91 SER A CA 1
ATOM 689 C C . SER A 1 91 ? -8.415 -6.380 25.286 1.00 76.88 91 SER A C 1
ATOM 691 O O . SER A 1 91 ? -7.853 -5.982 26.301 1.00 76.88 91 SER A O 1
ATOM 693 N N . SER A 1 92 ? -7.728 -6.686 24.188 1.00 81.00 92 SER A N 1
ATOM 694 C CA . SER A 1 92 ? -6.290 -6.478 24.024 1.00 81.00 92 SER A CA 1
ATOM 695 C C . SER A 1 92 ? -5.948 -6.132 22.581 1.00 81.00 92 SER A C 1
ATOM 697 O O . SER A 1 92 ? -6.767 -6.322 21.674 1.00 81.00 92 SER A O 1
ATOM 699 N N . ASP A 1 93 ? -4.718 -5.671 22.381 1.00 83.12 93 ASP A N 1
ATOM 700 C CA . ASP A 1 93 ? -4.120 -5.577 21.056 1.00 83.12 93 ASP A CA 1
ATOM 701 C C . ASP A 1 93 ? -3.985 -6.976 20.455 1.00 83.12 93 ASP A C 1
ATOM 703 O O . ASP A 1 93 ? -3.636 -7.937 21.153 1.00 83.12 93 ASP A O 1
ATOM 707 N N . VAL A 1 94 ? -4.293 -7.093 19.166 1.00 87.06 94 VAL A N 1
ATOM 708 C CA . VAL A 1 94 ? -4.192 -8.352 18.429 1.00 87.06 94 VAL A CA 1
ATOM 709 C C . VAL A 1 94 ? -3.519 -8.108 17.093 1.00 87.06 94 VAL A C 1
ATOM 711 O O . VAL A 1 94 ? -3.922 -7.233 16.330 1.00 87.06 94 VAL A O 1
ATOM 714 N N . GLU A 1 95 ? -2.509 -8.923 16.816 1.00 89.00 95 GLU A N 1
ATOM 715 C CA . GLU A 1 95 ? -1.874 -9.013 15.509 1.00 89.00 95 GLU A CA 1
ATOM 716 C C . GLU A 1 95 ? -2.457 -10.203 14.755 1.00 89.00 95 GLU A C 1
ATOM 718 O O . GLU A 1 95 ? -2.596 -11.302 15.298 1.00 89.00 95 GLU A O 1
ATOM 723 N N . VAL A 1 96 ? -2.822 -9.959 13.504 1.00 90.25 96 VAL A N 1
ATOM 724 C CA . VAL A 1 96 ? -3.331 -10.959 12.571 1.00 90.25 96 VAL A CA 1
ATOM 725 C C . VAL A 1 96 ? -2.532 -10.866 11.283 1.00 90.25 96 VAL A C 1
ATOM 727 O O . VAL A 1 96 ? -2.277 -9.771 10.783 1.00 90.25 96 VAL A O 1
ATOM 730 N N . ASP A 1 97 ? -2.134 -12.009 10.745 1.00 92.38 97 ASP A N 1
ATOM 731 C CA . ASP A 1 97 ? -1.353 -12.101 9.520 1.00 92.38 97 ASP A CA 1
ATOM 732 C C . ASP A 1 97 ? -1.895 -13.184 8.586 1.00 92.38 97 ASP A C 1
ATOM 734 O O . ASP A 1 97 ? -2.603 -14.109 8.996 1.00 92.38 97 ASP A O 1
ATOM 738 N N . GLY A 1 98 ? -1.563 -13.052 7.305 1.00 92.31 98 GLY A N 1
ATOM 739 C CA . GLY A 1 98 ? -1.981 -14.004 6.290 1.00 92.31 98 GLY A CA 1
ATOM 740 C C . GLY A 1 98 ? -1.452 -13.682 4.900 1.00 92.31 98 GLY A C 1
ATOM 741 O O . GLY A 1 98 ? -0.536 -12.877 4.706 1.00 92.31 98 GLY A O 1
ATOM 742 N N . ASP A 1 99 ? -2.039 -14.349 3.913 1.00 92.88 99 ASP A N 1
ATOM 743 C CA . ASP A 1 99 ? -1.793 -14.112 2.498 1.00 92.88 99 ASP A CA 1
ATOM 744 C C . ASP A 1 99 ? -3.105 -13.913 1.734 1.00 92.88 99 ASP A C 1
ATOM 746 O O . ASP A 1 99 ? -4.197 -14.086 2.279 1.00 92.88 99 ASP A O 1
ATOM 750 N N . PHE A 1 100 ? -2.980 -13.514 0.470 1.00 93.06 100 PHE A N 1
ATOM 751 C CA . PHE A 1 100 ? -4.111 -13.336 -0.438 1.00 93.06 100 PHE A CA 1
ATOM 752 C C . PHE A 1 100 ? -4.233 -14.490 -1.444 1.00 93.06 100 PHE A C 1
ATOM 754 O O . PHE A 1 100 ? -4.665 -14.300 -2.588 1.00 93.06 100 PHE A O 1
ATOM 761 N N . SER A 1 101 ? -3.825 -15.706 -1.059 1.00 91.69 101 SER A N 1
ATOM 762 C CA . SER A 1 101 ? -3.880 -16.879 -1.942 1.00 91.69 101 SER A CA 1
ATOM 763 C C . SER A 1 101 ? -5.305 -17.183 -2.417 1.00 91.69 101 SER A C 1
ATOM 765 O O . SER A 1 101 ? -5.503 -17.500 -3.593 1.00 91.69 101 SER A O 1
ATOM 767 N N . GLU A 1 102 ? -6.304 -16.989 -1.554 1.00 89.75 102 GLU A N 1
ATOM 768 C CA . GLU A 1 102 ? -7.726 -17.148 -1.878 1.00 89.75 102 GLU A CA 1
ATOM 769 C C . GLU A 1 102 ? -8.218 -16.141 -2.931 1.00 89.75 102 GLU A C 1
ATOM 771 O O . GLU A 1 102 ? -9.077 -16.463 -3.753 1.00 89.75 102 GLU A O 1
ATOM 776 N N . GLN A 1 103 ? -7.636 -14.938 -2.9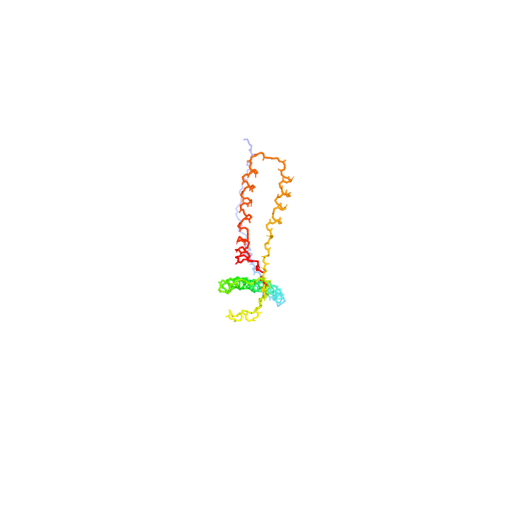60 1.00 89.00 103 GLN A N 1
ATOM 777 C CA . GLN A 1 103 ? -7.949 -13.880 -3.926 1.00 89.00 103 GLN A CA 1
ATOM 778 C C . GLN A 1 103 ? -7.088 -13.981 -5.201 1.00 89.00 103 GLN A C 1
ATOM 780 O O . GLN A 1 103 ? -7.206 -13.146 -6.099 1.00 89.00 103 GLN A O 1
ATOM 785 N N . GLY A 1 104 ? -6.236 -15.009 -5.306 1.00 91.62 104 GLY A N 1
ATOM 786 C CA . GLY A 1 104 ? -5.365 -15.258 -6.457 1.00 91.62 104 GLY A CA 1
ATOM 787 C C . GLY A 1 104 ? -4.002 -14.563 -6.397 1.00 91.62 104 GLY A C 1
ATOM 788 O O . GLY A 1 104 ? -3.295 -14.545 -7.404 1.00 91.62 104 GLY A O 1
ATOM 789 N N . TRP A 1 105 ? -3.618 -14.026 -5.237 1.00 90.62 105 TRP A N 1
ATOM 790 C CA . TRP A 1 105 ? -2.363 -13.304 -5.007 1.00 90.62 105 TRP A CA 1
ATOM 791 C C . TRP A 1 105 ? -1.504 -14.002 -3.935 1.00 90.62 105 TRP A C 1
ATOM 793 O O . TRP A 1 105 ? -1.295 -13.456 -2.855 1.00 90.62 105 TRP A O 1
ATOM 803 N N . PRO A 1 106 ? -0.970 -15.209 -4.211 1.00 90.62 106 PRO A N 1
ATOM 804 C CA . PRO A 1 106 ? -0.221 -15.993 -3.221 1.00 90.62 106 PRO A CA 1
ATOM 805 C C . PRO A 1 106 ? 1.112 -15.352 -2.804 1.00 90.62 106 PRO A C 1
ATOM 807 O O . PRO A 1 106 ? 1.644 -15.660 -1.742 1.00 90.62 106 PRO A O 1
ATOM 810 N N . ASP A 1 107 ? 1.658 -14.463 -3.635 1.00 90.94 107 ASP A N 1
ATOM 811 C CA . ASP A 1 107 ? 2.915 -13.764 -3.354 1.00 90.94 107 ASP A CA 1
ATOM 812 C C . ASP A 1 107 ? 2.720 -12.532 -2.452 1.00 90.94 107 ASP A C 1
ATOM 814 O O . ASP A 1 107 ? 3.699 -11.950 -1.980 1.00 90.94 107 ASP A O 1
ATOM 818 N N . MET A 1 108 ? 1.470 -12.118 -2.215 1.00 91.19 108 MET A N 1
ATOM 819 C CA . MET A 1 108 ? 1.135 -10.961 -1.389 1.00 91.19 108 MET A CA 1
ATOM 820 C C . MET A 1 108 ? 0.713 -11.412 0.006 1.00 91.19 108 MET A C 1
ATOM 822 O O . MET A 1 108 ? -0.180 -12.244 0.166 1.00 91.19 108 MET A O 1
ATOM 826 N N . LYS A 1 109 ? 1.362 -10.827 1.011 1.00 92.62 109 LYS A N 1
ATOM 827 C CA . LYS A 1 109 ? 1.098 -11.065 2.429 1.00 92.62 109 LYS A CA 1
ATOM 828 C C . LYS A 1 109 ? 0.563 -9.801 3.069 1.00 92.62 109 LYS A C 1
ATOM 830 O O . LYS A 1 109 ? 0.885 -8.711 2.603 1.00 92.62 109 LYS A O 1
ATOM 835 N N . TRP A 1 110 ? -0.205 -9.972 4.130 1.00 93.38 110 TRP A N 1
ATOM 836 C CA . TRP A 1 110 ? -0.735 -8.875 4.919 1.00 93.38 110 TRP A CA 1
ATOM 837 C C . TRP A 1 110 ? -0.492 -9.131 6.399 1.00 93.38 110 TRP A C 1
ATOM 839 O O . TRP A 1 110 ? -0.428 -10.276 6.853 1.00 93.38 110 TRP A O 1
ATOM 849 N N . MET A 1 111 ? -0.366 -8.041 7.141 1.00 92.44 111 MET A N 1
ATOM 850 C CA . MET A 1 111 ? -0.348 -8.037 8.594 1.00 92.44 111 MET A CA 1
ATOM 851 C C . MET A 1 111 ? -1.183 -6.854 9.069 1.00 92.44 111 MET A C 1
ATOM 853 O O . MET A 1 111 ? -0.971 -5.730 8.617 1.00 92.44 111 MET A O 1
ATOM 857 N N . CYS A 1 112 ? -2.130 -7.096 9.967 1.00 91.88 112 CYS A N 1
ATOM 858 C CA . CYS A 1 112 ? -2.906 -6.040 10.595 1.00 91.88 112 CYS A CA 1
ATOM 859 C C . CYS A 1 112 ? -2.764 -6.102 12.113 1.00 91.88 112 CYS A C 1
ATOM 861 O O . CYS A 1 112 ? -2.900 -7.162 12.725 1.00 91.88 112 CYS A O 1
ATOM 863 N N . THR A 1 113 ? -2.554 -4.939 12.717 1.00 89.81 113 THR A N 1
ATOM 864 C CA . THR A 1 113 ? -2.561 -4.754 14.165 1.00 89.81 113 THR A CA 1
ATOM 865 C C . THR A 1 113 ? -3.837 -4.020 14.552 1.00 89.81 113 THR A C 1
ATOM 867 O O . THR A 1 113 ? -4.118 -2.912 14.088 1.00 89.81 113 THR A O 1
ATOM 870 N N . ILE A 1 114 ? -4.642 -4.665 15.390 1.00 88.38 114 ILE A N 1
ATOM 871 C CA . ILE A 1 114 ? -5.883 -4.123 15.935 1.00 88.38 114 ILE A CA 1
ATOM 872 C C . ILE A 1 114 ? -5.564 -3.609 17.332 1.00 88.38 114 ILE A C 1
ATOM 874 O O . ILE A 1 114 ? -5.310 -4.406 18.233 1.00 88.38 114 ILE A O 1
ATOM 878 N N . HIS A 1 115 ? -5.608 -2.293 17.519 1.00 87.12 115 HIS A N 1
ATOM 879 C CA . HIS A 1 115 ? -5.326 -1.678 18.811 1.00 87.12 115 HIS A CA 1
ATOM 880 C C . HIS A 1 115 ? -6.590 -1.564 19.659 1.00 87.12 115 HIS A C 1
ATOM 882 O O . HIS A 1 115 ? -7.630 -1.074 19.201 1.00 87.12 115 HIS A O 1
ATOM 888 N N . PHE A 1 116 ? -6.494 -1.996 20.911 1.00 84.75 116 PHE A N 1
ATOM 889 C CA . PHE A 1 116 ? -7.493 -1.714 21.924 1.00 84.75 116 PHE A CA 1
ATOM 890 C C . PHE A 1 116 ? -7.346 -0.269 22.403 1.00 84.75 116 PHE A C 1
ATOM 892 O O . PHE A 1 116 ? -6.252 0.198 22.715 1.00 84.75 116 PHE A O 1
ATOM 899 N N . ILE A 1 117 ? -8.462 0.456 22.438 1.00 83.94 117 ILE A N 1
ATOM 900 C CA . ILE A 1 117 ? -8.501 1.827 22.938 1.00 83.94 117 ILE A CA 1
ATOM 901 C C . ILE A 1 117 ? -8.970 1.765 24.385 1.00 83.94 117 ILE A C 1
ATOM 903 O O . ILE A 1 117 ? -10.114 1.403 24.640 1.00 83.94 117 ILE A O 1
ATOM 907 N N . GLU A 1 118 ? -8.096 2.143 25.312 1.00 82.94 118 GLU A N 1
ATOM 908 C CA . GLU A 1 118 ? -8.468 2.358 26.708 1.00 82.94 118 GLU A CA 1
ATOM 909 C C . GLU A 1 118 ? -9.009 3.777 26.879 1.00 82.94 118 GLU A C 1
ATOM 911 O O . GLU A 1 118 ? -8.321 4.768 26.619 1.00 82.94 118 GLU A O 1
ATOM 916 N N . MET A 1 119 ? -10.259 3.882 27.320 1.00 85.88 119 MET A N 1
ATOM 917 C CA . MET A 1 119 ? -10.878 5.168 27.612 1.00 85.88 119 MET A CA 1
ATOM 918 C C . MET A 1 119 ? -10.473 5.646 29.012 1.00 85.88 119 MET A C 1
ATOM 920 O O . MET A 1 119 ? -10.475 4.853 29.965 1.00 85.88 119 MET A O 1
ATOM 924 N N . PRO A 1 120 ? -10.198 6.950 29.184 1.00 87.50 120 PRO A N 1
ATOM 925 C CA . PRO A 1 120 ? -9.870 7.509 30.487 1.00 87.50 120 PRO A CA 1
ATOM 926 C C . PRO A 1 120 ? -11.014 7.307 31.487 1.00 87.50 120 PRO A C 1
ATOM 928 O O . PRO A 1 120 ? -12.202 7.263 31.142 1.00 87.50 120 PRO A O 1
ATOM 931 N N . GLU A 1 121 ? -10.648 7.180 32.759 1.00 90.06 121 GLU A N 1
ATOM 932 C CA . GLU A 1 121 ? -11.621 7.183 33.848 1.00 90.06 121 GLU A CA 1
ATOM 933 C C . GLU A 1 121 ? -12.265 8.562 33.990 1.00 90.06 121 GLU A C 1
ATOM 935 O O . GLU A 1 121 ? -11.641 9.586 33.708 1.00 90.06 121 GLU A O 1
ATOM 940 N N . TYR A 1 122 ? -13.502 8.600 34.490 1.00 88.06 122 TYR A N 1
ATOM 941 C CA . TYR A 1 122 ? -14.246 9.855 34.621 1.00 88.06 122 TYR A CA 1
ATOM 942 C C . TYR A 1 122 ? -13.480 10.919 35.428 1.00 88.06 122 TYR A C 1
ATOM 944 O O . TYR A 1 122 ? -13.482 12.087 35.062 1.00 88.06 122 TYR A O 1
ATOM 952 N N . ASN A 1 123 ? -12.752 10.519 36.475 1.00 89.25 123 ASN A N 1
ATOM 953 C CA . ASN A 1 123 ? -11.965 11.450 37.291 1.00 89.25 123 ASN A CA 1
ATOM 954 C C . ASN A 1 123 ? -10.848 12.139 36.491 1.00 89.25 123 ASN A C 1
ATOM 956 O O . ASN A 1 123 ? -10.626 13.329 36.666 1.00 89.25 123 ASN A O 1
ATOM 960 N N . GLN A 1 124 ? -10.193 11.419 35.576 1.00 89.00 124 GLN A N 1
ATOM 961 C CA . GLN A 1 124 ? -9.156 11.999 34.714 1.00 89.00 124 GLN A CA 1
ATOM 962 C C . GLN A 1 124 ? -9.761 13.006 33.729 1.00 89.00 124 GLN A C 1
ATOM 964 O O . GLN A 1 124 ? -9.135 14.003 33.378 1.00 89.00 124 GLN A O 1
ATOM 969 N N . LEU A 1 125 ? -11.004 12.765 33.299 1.00 87.81 125 LEU A N 1
ATOM 970 C CA . LEU A 1 125 ? -11.735 13.715 32.469 1.00 87.81 125 LEU A CA 1
ATOM 971 C C . LEU A 1 125 ? -12.113 14.979 33.238 1.00 87.81 125 LEU A C 1
ATOM 973 O O . LEU A 1 125 ? -11.987 16.069 32.688 1.00 87.81 125 LEU A O 1
ATOM 977 N N . VAL A 1 126 ? -12.534 14.844 34.497 1.00 87.69 126 VAL A N 1
ATOM 978 C CA . VAL A 1 126 ? -12.808 15.988 35.380 1.00 87.69 126 VAL A CA 1
ATOM 979 C C . VAL A 1 126 ? -11.549 16.834 35.561 1.00 87.69 126 VAL A C 1
ATOM 981 O O . VAL A 1 126 ? -11.604 18.033 35.317 1.00 87.69 126 VAL A O 1
ATOM 984 N N . GLU A 1 127 ? -10.408 16.211 35.866 1.00 86.50 127 GLU A N 1
ATOM 985 C CA . GLU A 1 127 ? -9.118 16.909 35.984 1.00 86.50 127 GLU A CA 1
ATOM 986 C C . GLU A 1 127 ? -8.742 17.645 34.686 1.00 86.50 127 GLU A C 1
ATOM 988 O O . GLU A 1 127 ? -8.297 18.791 34.715 1.00 86.50 127 GLU A O 1
ATOM 993 N N . SER A 1 128 ? -8.963 17.013 33.526 1.00 86.38 128 SER A N 1
ATOM 994 C CA . SER A 1 128 ? -8.698 17.651 32.233 1.00 86.38 128 SER A CA 1
ATOM 995 C C . SER A 1 128 ? -9.631 18.832 31.940 1.00 86.38 128 SER A C 1
ATOM 997 O O . SER A 1 128 ? -9.184 19.812 31.353 1.00 86.38 128 SER A O 1
ATOM 999 N N . LYS A 1 129 ? -10.901 18.764 32.369 1.00 86.19 129 LYS A N 1
ATOM 1000 C CA . LYS A 1 129 ? -11.880 19.852 32.232 1.00 86.19 129 LYS A CA 1
ATOM 1001 C C . LYS A 1 129 ? -11.481 21.039 33.102 1.00 86.19 129 LYS A C 1
ATOM 1003 O O . LYS A 1 129 ? -11.399 22.152 32.605 1.00 86.19 129 LYS A O 1
ATOM 1008 N N . GLU A 1 130 ? -11.173 20.784 34.371 1.00 82.94 130 GLU A N 1
ATOM 1009 C CA . GLU A 1 130 ? -10.749 21.819 35.319 1.00 82.94 130 GLU A CA 1
ATOM 1010 C C . GLU A 1 130 ? -9.489 22.551 34.829 1.00 82.94 130 GLU A C 1
ATOM 1012 O O . GLU A 1 130 ? -9.441 23.778 34.865 1.00 82.94 130 GLU A O 1
ATOM 1017 N N . GLY A 1 131 ? -8.512 21.828 34.266 1.00 79.12 131 GLY A N 1
ATOM 1018 C CA . GLY A 1 131 ? -7.323 22.443 33.667 1.00 79.12 131 GLY A CA 1
ATOM 1019 C C . GLY A 1 131 ? -7.589 23.269 32.397 1.00 79.12 131 GLY A C 1
ATOM 1020 O O . GLY A 1 131 ? -6.794 24.151 32.071 1.00 79.12 131 GLY A O 1
ATOM 1021 N N . ILE A 1 132 ? -8.681 23.002 31.672 1.00 79.06 132 ILE A N 1
ATOM 1022 C CA . ILE A 1 132 ? -9.121 23.800 30.513 1.00 79.06 132 ILE A CA 1
ATOM 1023 C C . ILE A 1 132 ? -9.875 25.048 30.984 1.00 79.06 132 ILE A C 1
ATOM 1025 O O . ILE A 1 132 ? -9.596 26.141 30.494 1.00 79.06 132 ILE A O 1
ATOM 1029 N N . ASP A 1 133 ? -10.762 24.908 31.970 1.00 74.50 133 ASP A N 1
ATOM 1030 C CA . ASP A 1 133 ? -11.536 26.022 32.529 1.00 74.50 133 ASP A CA 1
ATOM 1031 C C . ASP A 1 133 ? -10.628 27.069 33.202 1.00 74.50 133 ASP A C 1
ATOM 1033 O O . ASP A 1 133 ? -10.877 28.269 33.093 1.00 74.50 133 ASP A O 1
ATOM 1037 N N . GLU A 1 134 ? -9.526 26.643 33.834 1.00 68.44 134 GLU A N 1
ATOM 1038 C CA . GLU A 1 134 ? -8.499 27.547 34.381 1.00 68.44 134 GLU A CA 1
ATOM 1039 C C . GLU A 1 134 ? -7.749 28.349 33.299 1.00 68.44 134 GLU A C 1
ATOM 1041 O O . GLU A 1 134 ? -7.209 29.421 33.584 1.00 68.44 134 GLU A O 1
ATOM 1046 N N . ALA A 1 135 ? -7.704 27.857 32.056 1.00 68.56 135 ALA A N 1
ATOM 1047 C CA . ALA A 1 135 ? -7.029 28.519 30.941 1.00 68.56 135 ALA A CA 1
ATOM 1048 C C . ALA A 1 135 ? -7.934 29.504 30.169 1.00 68.56 135 ALA A C 1
ATOM 1050 O O . ALA A 1 135 ? -7.413 30.367 29.458 1.00 68.56 135 ALA A O 1
ATOM 1051 N N . GLU A 1 136 ? -9.261 29.406 30.314 1.00 66.19 136 GLU A N 1
ATOM 1052 C CA . GLU A 1 136 ? -10.268 30.211 29.598 1.00 66.19 136 GLU A CA 1
ATOM 1053 C C . GLU A 1 136 ? -10.969 31.264 30.489 1.00 66.19 136 GLU A C 1
ATOM 1055 O O . GLU A 1 136 ? -12.144 31.571 30.286 1.00 66.19 136 GLU A O 1
ATOM 1060 N N . ASP A 1 137 ? -10.255 31.868 31.453 1.00 60.59 137 ASP A N 1
ATOM 1061 C CA . ASP A 1 137 ? -10.769 32.931 32.343 1.00 60.59 137 ASP A CA 1
ATOM 1062 C C . ASP A 1 137 ? -11.260 34.179 31.568 1.00 60.59 137 ASP A C 1
ATOM 1064 O O . ASP A 1 137 ? -10.534 35.156 31.356 1.00 60.59 137 ASP A O 1
ATOM 1068 N N . GLY A 1 138 ? -12.516 34.143 31.108 1.00 54.19 138 GLY A N 1
ATOM 1069 C CA . GLY A 1 138 ? -13.199 35.279 30.497 1.00 54.19 138 GLY A CA 1
ATOM 1070 C C . GLY A 1 138 ? -14.464 34.939 29.703 1.00 54.19 138 GLY A C 1
ATOM 1071 O O . GLY A 1 138 ? -14.454 35.028 28.477 1.00 54.19 138 GLY A O 1
ATOM 1072 N N . GLY A 1 139 ? -15.594 34.660 30.368 1.00 50.88 139 GLY A N 1
ATOM 1073 C CA . GLY A 1 139 ? -16.882 34.564 29.662 1.00 50.88 139 GLY A CA 1
ATOM 1074 C C . GLY A 1 139 ? -18.087 34.121 30.494 1.00 50.88 139 GLY A C 1
ATOM 1075 O O . GLY A 1 139 ? -18.395 32.941 30.587 1.00 50.88 139 GLY A O 1
ATOM 1076 N N . ASP A 1 140 ? -18.798 35.100 31.044 1.00 58.66 140 ASP A N 1
ATOM 1077 C CA . ASP A 1 140 ? -19.973 35.009 31.918 1.00 58.66 140 ASP A CA 1
ATOM 1078 C C . ASP A 1 140 ? -21.146 34.139 31.364 1.00 58.66 140 ASP A C 1
ATOM 1080 O O . ASP A 1 140 ? -21.568 34.285 30.215 1.00 58.66 140 ASP A O 1
ATOM 1084 N N . ASN A 1 141 ? -21.726 33.294 32.231 1.00 55.69 141 ASN A N 1
ATOM 1085 C CA . ASN A 1 141 ? -23.026 32.581 32.142 1.00 55.69 141 ASN A CA 1
ATOM 1086 C C . ASN A 1 141 ? -23.207 31.292 31.295 1.00 55.69 141 ASN A C 1
ATOM 1088 O O . ASN A 1 141 ? -24.272 30.685 31.407 1.00 55.69 141 ASN A O 1
ATOM 1092 N N . ILE A 1 142 ? -22.242 30.815 30.495 1.00 58.00 142 ILE A N 1
ATOM 1093 C CA . ILE A 1 142 ? -22.374 29.513 29.773 1.00 58.00 142 ILE A CA 1
ATOM 1094 C C . ILE A 1 142 ? -21.768 28.328 30.554 1.00 58.00 142 ILE A C 1
ATOM 1096 O O . ILE A 1 142 ? -22.168 27.181 30.348 1.00 58.00 142 ILE A O 1
ATOM 1100 N N . VAL A 1 143 ? -20.873 28.606 31.504 1.00 62.81 143 VAL A N 1
ATOM 1101 C CA . VAL A 1 143 ? -20.108 27.600 32.265 1.00 62.81 143 VAL A CA 1
ATOM 1102 C C . VAL A 1 143 ? -21.002 26.704 33.146 1.00 62.81 143 VAL A C 1
ATOM 1104 O O . VAL A 1 143 ? -20.800 25.497 33.198 1.00 62.81 143 VAL A O 1
ATOM 1107 N N . ASP A 1 144 ? -22.067 27.242 33.753 1.00 72.19 144 ASP A N 1
ATOM 1108 C CA . ASP A 1 144 ? -22.922 26.490 34.696 1.00 72.19 144 ASP A CA 1
ATOM 1109 C C . ASP A 1 144 ? -23.753 25.377 34.021 1.00 72.19 144 ASP A C 1
ATOM 1111 O O . ASP A 1 144 ? -23.882 24.266 34.536 1.00 72.19 144 ASP A O 1
ATOM 1115 N N . ALA A 1 145 ? -24.277 25.626 32.817 1.00 78.12 145 ALA A N 1
ATOM 1116 C CA . ALA A 1 145 ? -25.035 24.611 32.082 1.00 78.12 145 ALA A CA 1
ATOM 1117 C C . ALA A 1 145 ? -24.126 23.492 31.537 1.00 78.12 145 ALA A C 1
ATOM 1119 O O . ALA A 1 145 ? -24.532 22.327 31.505 1.00 78.12 145 ALA A O 1
ATOM 1120 N N . GLY A 1 146 ? -22.902 23.843 31.124 1.00 78.94 146 GLY A N 1
ATOM 1121 C CA . GLY A 1 146 ? -21.884 22.887 30.684 1.00 78.94 146 GLY A CA 1
ATOM 1122 C C . GLY A 1 146 ? -21.434 21.965 31.816 1.00 78.94 146 GLY A C 1
ATOM 1123 O O . GLY A 1 146 ? -21.397 20.749 31.632 1.00 78.94 146 GLY A O 1
ATOM 1124 N N . ASP A 1 147 ? -21.211 22.516 33.007 1.00 82.25 147 ASP A N 1
ATOM 1125 C CA . ASP A 1 147 ? -20.806 21.752 34.190 1.00 82.25 147 ASP A CA 1
ATOM 1126 C C . ASP A 1 147 ? -21.888 20.795 34.683 1.00 82.25 147 ASP A C 1
ATOM 1128 O O . ASP A 1 147 ? -21.597 19.645 35.022 1.00 82.25 147 ASP A O 1
ATOM 1132 N N . GLN A 1 148 ? -23.155 21.214 34.653 1.00 84.75 148 GLN A N 1
ATOM 1133 C CA . GLN A 1 148 ? -24.274 20.327 34.978 1.00 84.75 148 GLN A CA 1
ATOM 1134 C C . GLN A 1 148 ? -24.406 19.183 33.961 1.00 84.75 148 GLN A C 1
ATOM 1136 O O . GLN A 1 148 ? -24.635 18.031 34.346 1.00 84.75 148 GLN A O 1
ATOM 1141 N N . ALA A 1 149 ? -24.223 19.469 32.668 1.00 84.56 149 ALA A N 1
ATOM 1142 C CA . ALA A 1 149 ? -24.225 18.450 31.621 1.00 84.56 149 ALA A CA 1
ATOM 1143 C C . ALA A 1 149 ? -23.035 17.481 31.754 1.00 84.56 149 ALA A C 1
ATOM 1145 O O . ALA A 1 149 ? -23.201 16.273 31.573 1.00 84.56 149 ALA A O 1
ATOM 1146 N N . PHE A 1 150 ? -21.856 17.981 32.127 1.00 87.31 150 PHE A N 1
ATOM 1147 C CA . PHE A 1 150 ? -20.670 17.158 32.351 1.00 87.31 150 PHE A CA 1
ATOM 1148 C C . PHE A 1 150 ? -20.796 16.293 33.611 1.00 87.31 150 PHE A C 1
ATOM 1150 O O . PHE A 1 150 ? -20.516 15.098 33.572 1.00 87.31 150 PHE A O 1
ATOM 1157 N N . GLY A 1 151 ? -21.342 16.835 34.702 1.00 86.50 151 GLY A N 1
ATOM 1158 C CA . GLY A 1 151 ? -21.697 16.055 35.890 1.00 86.50 151 GLY A CA 1
ATOM 1159 C C . GLY A 1 151 ? -22.682 14.921 35.578 1.00 86.50 151 GLY A C 1
ATOM 1160 O O . GLY A 1 151 ? -22.541 13.806 36.088 1.00 86.50 151 GLY A O 1
ATOM 1161 N N . ALA A 1 152 ? -23.645 15.168 34.683 1.00 87.75 152 ALA A N 1
ATOM 1162 C CA . ALA A 1 152 ? -24.554 14.133 34.199 1.00 87.75 152 ALA A CA 1
ATOM 1163 C C . ALA A 1 152 ? -23.841 13.051 33.368 1.00 87.75 152 ALA A C 1
ATOM 1165 O O . ALA A 1 152 ? -24.223 11.880 33.462 1.00 87.75 152 ALA A O 1
ATOM 1166 N N . LEU A 1 153 ? -22.781 13.400 32.621 1.00 88.19 153 LEU A N 1
ATOM 1167 C CA . LEU A 1 153 ? -21.933 12.419 31.934 1.00 88.19 153 LEU A CA 1
ATOM 1168 C C . LEU A 1 153 ? -21.270 11.460 32.919 1.00 88.19 153 LEU A C 1
ATOM 1170 O O . LEU A 1 153 ? -21.225 10.274 32.623 1.00 88.19 153 LEU A O 1
ATOM 1174 N N . GLY A 1 154 ? -20.848 11.908 34.104 1.00 88.94 154 GLY A N 1
ATOM 1175 C CA . GLY A 1 154 ? -20.253 11.027 35.116 1.00 88.94 154 GLY A CA 1
ATOM 1176 C C . GLY A 1 154 ? -21.145 9.860 35.534 1.00 88.94 154 GLY A C 1
ATOM 1177 O O . GLY A 1 154 ? -20.660 8.744 35.721 1.00 88.94 154 GLY A O 1
ATOM 1178 N N . MET A 1 155 ? -22.462 10.078 35.597 1.00 89.06 155 MET A N 1
ATOM 1179 C CA . MET A 1 155 ? -23.424 9.019 35.931 1.00 89.06 155 MET A CA 1
ATOM 1180 C C . MET A 1 155 ? -23.524 7.943 34.845 1.00 89.06 155 MET A C 1
ATOM 1182 O O . MET A 1 155 ? -23.761 6.776 35.152 1.00 89.06 155 MET A O 1
ATOM 1186 N N . VAL A 1 156 ? -23.355 8.326 33.578 1.00 90.94 156 VAL A N 1
ATOM 1187 C CA . VAL A 1 156 ? -23.456 7.417 32.425 1.00 90.94 156 VAL A CA 1
ATOM 1188 C C . VAL A 1 156 ? -22.094 7.018 31.859 1.00 90.94 156 VAL A C 1
ATOM 1190 O O . VAL A 1 156 ? -22.035 6.157 30.982 1.00 90.94 156 VAL A O 1
ATOM 1193 N N . TRP A 1 157 ? -21.000 7.586 32.375 1.00 91.62 157 TRP A N 1
ATOM 1194 C CA . TRP A 1 157 ? -19.652 7.401 31.849 1.00 91.62 157 TRP A CA 1
ATOM 1195 C C . TRP A 1 157 ? -19.249 5.932 31.755 1.00 91.62 157 TRP A C 1
ATOM 1197 O O . TRP A 1 157 ? -18.779 5.553 30.691 1.00 91.62 157 TRP A O 1
ATOM 1207 N N . PRO A 1 158 ? -19.501 5.057 32.752 1.00 90.31 158 PRO A N 1
ATOM 1208 C CA . PRO A 1 158 ? -19.149 3.642 32.629 1.00 90.31 158 PRO A CA 1
ATOM 1209 C C . PRO A 1 158 ? -19.846 2.940 31.454 1.00 90.31 158 PRO A C 1
ATOM 1211 O O . PRO A 1 158 ? -19.240 2.111 30.780 1.00 90.31 158 PRO A O 1
ATOM 1214 N N . MET A 1 159 ? -21.106 3.296 31.175 1.00 88.62 159 MET A N 1
ATOM 1215 C CA . MET A 1 159 ? -21.849 2.769 30.025 1.00 88.62 159 MET A CA 1
ATOM 1216 C C . MET A 1 159 ? -21.308 3.321 28.706 1.00 88.62 159 MET A C 1
ATOM 1218 O O . MET A 1 159 ? -21.127 2.565 27.756 1.00 88.62 159 MET A O 1
ATOM 1222 N N . VAL A 1 160 ? -21.031 4.626 28.648 1.00 89.06 160 VAL A N 1
ATOM 1223 C CA . VAL A 1 160 ? -20.476 5.284 27.455 1.00 89.06 160 VAL A CA 1
ATOM 1224 C C . VAL A 1 160 ? -19.074 4.757 27.150 1.00 89.06 160 VAL A C 1
ATOM 1226 O O . VAL A 1 160 ? -18.806 4.378 26.014 1.00 89.06 160 VAL A O 1
ATOM 1229 N N . LYS A 1 161 ? -18.214 4.652 28.167 1.00 88.88 161 LYS A N 1
ATOM 1230 C CA . LYS A 1 161 ? -16.883 4.046 28.105 1.00 88.88 161 LYS A CA 1
ATOM 1231 C C . LYS A 1 161 ? -16.961 2.635 27.528 1.00 88.88 161 LYS A C 1
ATOM 1233 O O . LYS A 1 161 ? -16.393 2.392 26.470 1.00 88.88 161 LYS A O 1
ATOM 1238 N N . ALA A 1 162 ? -17.748 1.747 28.138 1.00 85.25 162 ALA A N 1
ATOM 1239 C CA . ALA A 1 162 ? -17.884 0.371 27.663 1.00 85.25 162 ALA A CA 1
ATOM 1240 C C . ALA A 1 162 ? -18.462 0.277 26.239 1.00 85.25 162 ALA A C 1
ATOM 1242 O O . ALA A 1 162 ? -18.099 -0.622 25.481 1.00 85.25 162 ALA A O 1
ATOM 1243 N N . ALA A 1 163 ? -19.363 1.187 25.859 1.00 85.50 163 ALA A N 1
ATOM 1244 C CA . ALA A 1 163 ? -19.899 1.239 24.504 1.00 85.50 163 ALA A CA 1
ATOM 1245 C C . ALA A 1 163 ? -18.841 1.691 23.485 1.00 85.50 163 ALA A C 1
ATOM 1247 O O . ALA A 1 163 ? -18.743 1.095 22.414 1.00 85.50 163 ALA A O 1
ATOM 1248 N N . ILE A 1 164 ? -18.038 2.711 23.801 1.00 85.88 164 ILE A N 1
ATOM 1249 C CA . ILE A 1 164 ? -17.004 3.250 22.904 1.00 85.88 164 ILE A CA 1
ATOM 1250 C C . ILE A 1 164 ? -15.843 2.261 22.742 1.00 85.88 164 ILE A C 1
ATOM 1252 O O . ILE A 1 164 ? -15.478 1.951 21.610 1.00 85.88 164 ILE A O 1
ATOM 1256 N N . GLU A 1 165 ? -15.333 1.687 23.836 1.00 83.81 165 GLU A N 1
ATOM 1257 C CA . GLU A 1 165 ? -14.233 0.702 23.807 1.00 83.81 165 GLU A CA 1
ATOM 1258 C C . GLU A 1 165 ? -14.578 -0.556 22.987 1.00 83.81 165 GLU A C 1
ATOM 1260 O O . GLU A 1 165 ? -13.703 -1.201 22.405 1.00 83.81 165 GLU A O 1
ATOM 1265 N N . ASN A 1 166 ? -15.869 -0.892 22.901 1.00 78.44 166 ASN A N 1
ATOM 1266 C CA . ASN A 1 166 ? -16.376 -2.021 22.120 1.00 78.44 166 ASN A CA 1
ATOM 1267 C C . ASN A 1 166 ? -16.931 -1.634 20.741 1.00 78.44 166 ASN A C 1
ATOM 1269 O O . ASN A 1 166 ? -17.407 -2.511 20.024 1.00 78.44 166 ASN A O 1
ATOM 1273 N N . SER A 1 167 ? -16.932 -0.354 20.363 1.00 74.44 167 SER A N 1
ATOM 1274 C CA . SER A 1 167 ? -17.472 0.089 19.066 1.00 74.44 167 SER A CA 1
ATOM 1275 C C . SER A 1 167 ? -16.441 0.734 18.153 1.00 74.44 167 SER A C 1
ATOM 1277 O O . SER A 1 167 ? -16.658 0.751 16.943 1.00 74.44 167 SER A O 1
ATOM 1279 N N . ILE A 1 168 ? -15.325 1.233 18.692 1.00 77.19 168 ILE A N 1
ATOM 1280 C CA . ILE A 1 168 ? -14.295 1.922 17.914 1.00 77.19 168 ILE A CA 1
ATOM 1281 C C . ILE A 1 168 ? -12.940 1.277 18.174 1.00 77.19 168 ILE A C 1
ATOM 1283 O O . ILE A 1 168 ? -12.507 1.175 19.319 1.00 77.19 168 ILE A O 1
ATOM 1287 N N . ARG A 1 169 ? -12.241 0.906 17.095 1.00 76.00 169 ARG A N 1
ATOM 1288 C CA . ARG A 1 169 ? -10.827 0.519 17.132 1.00 76.00 169 ARG A CA 1
ATOM 1289 C C . ARG A 1 169 ? -10.037 1.169 16.018 1.00 76.00 169 ARG A C 1
ATOM 1291 O O . ARG A 1 169 ? -10.566 1.444 14.942 1.00 76.00 169 ARG A O 1
ATOM 1298 N N . LYS A 1 170 ? -8.750 1.372 16.288 1.00 84.31 170 LYS A N 1
ATOM 1299 C CA . LYS A 1 170 ? -7.761 1.713 15.272 1.00 84.31 170 LYS A CA 1
ATOM 1300 C C . LYS A 1 170 ? -7.192 0.411 14.709 1.00 84.31 170 LYS A C 1
ATOM 1302 O O . LYS A 1 170 ? -6.757 -0.444 15.478 1.00 84.31 170 LYS A O 1
ATOM 1307 N N . VAL A 1 171 ? -7.216 0.274 13.388 1.00 82.62 171 VAL A N 1
ATOM 1308 C CA . VAL A 1 171 ? -6.621 -0.859 12.672 1.00 82.62 171 VAL A CA 1
ATOM 1309 C C . VAL A 1 171 ? -5.530 -0.313 11.767 1.00 82.62 171 VAL A C 1
ATOM 1311 O O . VAL A 1 171 ? -5.794 0.569 10.951 1.00 82.62 171 VAL A O 1
ATOM 1314 N N . ASP A 1 172 ? -4.318 -0.831 11.921 1.00 85.00 172 ASP A N 1
ATOM 1315 C CA . ASP A 1 172 ? -3.189 -0.529 11.048 1.00 85.00 172 ASP A CA 1
ATOM 1316 C C . ASP A 1 172 ? -2.871 -1.798 10.240 1.00 85.00 172 ASP A C 1
ATOM 1318 O O . ASP A 1 172 ? -2.491 -2.812 10.818 1.00 85.00 172 ASP A O 1
ATOM 1322 N N . CYS A 1 173 ? -3.071 -1.761 8.917 1.00 84.44 173 CYS A N 1
ATOM 1323 C CA . CYS A 1 173 ? -2.785 -2.871 7.999 1.00 84.44 173 CYS A CA 1
ATOM 1324 C C . CYS A 1 173 ? -1.611 -2.514 7.079 1.00 84.44 173 CYS A C 1
ATOM 1326 O O . CYS A 1 173 ? -1.591 -1.420 6.507 1.00 84.44 173 CYS A O 1
ATOM 1328 N N . THR A 1 174 ? -0.659 -3.437 6.925 1.00 77.00 174 THR A N 1
ATOM 1329 C CA . THR A 1 174 ? 0.534 -3.307 6.066 1.00 77.00 174 THR A CA 1
ATOM 1330 C C . THR A 1 174 ? 0.750 -4.513 5.173 1.00 77.00 174 THR A C 1
ATOM 1332 O O . THR A 1 174 ? 0.452 -5.641 5.636 1.00 77.00 174 THR A O 1
#